Protein AF-A0A8S9WC33-F1 (afdb_monomer_lite)

pLDDT: mean 81.64, std 16.55, range [39.28, 96.31]

Structure (mmCIF, N/CA/C/O backbone):
data_AF-A0A8S9WC33-F1
#
_entry.id   AF-A0A8S9WC33-F1
#
loop_
_atom_site.group_PDB
_atom_site.id
_atom_site.type_symbol
_atom_site.label_atom_id
_atom_site.label_alt_id
_atom_site.label_comp_id
_atom_site.label_asym_id
_atom_site.label_entity_id
_atom_site.label_seq_id
_atom_site.pdbx_PDB_ins_code
_atom_site.Cartn_x
_atom_site.Cartn_y
_atom_site.Cartn_z
_atom_site.occupancy
_atom_site.B_iso_or_equiv
_atom_site.auth_seq_id
_atom_site.auth_comp_id
_atom_site.auth_asym_id
_atom_site.auth_atom_id
_atom_site.pdbx_PDB_model_num
ATOM 1 N N . MET A 1 1 ? 12.383 10.537 34.149 1.00 40.59 1 MET A N 1
ATOM 2 C CA . MET A 1 1 ? 11.267 9.849 33.475 1.00 40.59 1 MET A CA 1
ATOM 3 C C . MET A 1 1 ? 11.900 9.038 32.363 1.00 40.59 1 MET A C 1
ATOM 5 O O . MET A 1 1 ? 12.344 9.621 31.386 1.00 40.59 1 MET A O 1
ATOM 9 N N . PHE A 1 2 ? 12.121 7.749 32.607 1.00 42.97 2 PHE A N 1
ATOM 10 C CA . PHE A 1 2 ? 12.673 6.844 31.604 1.00 42.97 2 PHE A CA 1
ATOM 11 C C . PHE A 1 2 ? 11.485 6.364 30.776 1.00 42.97 2 PHE A C 1
ATOM 13 O O . PHE A 1 2 ? 10.530 5.850 31.351 1.00 42.97 2 PHE A O 1
ATOM 20 N N . VAL A 1 3 ? 11.497 6.638 29.474 1.00 45.78 3 VAL A N 1
ATOM 21 C CA . VAL A 1 3 ? 10.493 6.089 28.556 1.00 45.78 3 VAL A CA 1
ATOM 22 C C . VAL A 1 3 ? 10.750 4.586 28.491 1.00 45.78 3 VAL A C 1
ATOM 24 O O . VAL A 1 3 ? 11.900 4.177 28.325 1.00 45.78 3 VAL A O 1
ATOM 27 N N . ASN A 1 4 ? 9.717 3.781 28.725 1.00 39.28 4 ASN A N 1
ATOM 28 C CA . ASN A 1 4 ? 9.832 2.330 28.720 1.00 39.28 4 ASN A CA 1
ATOM 29 C C . ASN A 1 4 ? 9.874 1.867 27.257 1.00 39.28 4 ASN A C 1
ATOM 31 O O . ASN A 1 4 ? 9.099 2.358 26.442 1.00 39.28 4 ASN A O 1
ATOM 35 N N . GLU A 1 5 ? 10.752 0.932 26.895 1.00 47.53 5 GLU A N 1
ATOM 36 C CA . GLU A 1 5 ? 10.760 0.360 25.536 1.00 47.53 5 GLU A CA 1
ATOM 37 C C . GLU A 1 5 ? 9.432 -0.347 25.204 1.00 47.53 5 GLU A C 1
ATOM 39 O O . GLU A 1 5 ? 9.113 -0.516 24.032 1.00 47.53 5 GLU A O 1
ATOM 44 N N . SER A 1 6 ? 8.606 -0.671 26.210 1.00 50.19 6 SER A N 1
ATOM 45 C CA . SER A 1 6 ? 7.223 -1.129 26.025 1.00 50.19 6 SER A CA 1
ATOM 46 C C . SER A 1 6 ? 6.247 -0.052 25.529 1.00 50.19 6 SER A C 1
ATOM 48 O O . SER A 1 6 ? 5.133 -0.395 25.161 1.00 50.19 6 SER A O 1
ATOM 50 N N . ASP A 1 7 ? 6.631 1.230 25.524 1.00 45.94 7 ASP A N 1
ATOM 51 C CA . ASP A 1 7 ? 5.849 2.316 24.906 1.00 45.94 7 ASP A CA 1
ATOM 52 C C . ASP A 1 7 ? 6.087 2.391 23.382 1.00 45.94 7 ASP A C 1
ATOM 54 O O . ASP A 1 7 ? 5.440 3.165 22.672 1.00 45.94 7 ASP A O 1
ATOM 58 N N . LEU A 1 8 ? 7.003 1.570 22.851 1.00 47.69 8 LEU A N 1
ATOM 59 C CA . LEU A 1 8 ? 7.154 1.317 21.420 1.00 47.69 8 LEU A CA 1
ATOM 60 C C . LEU A 1 8 ? 6.173 0.219 20.992 1.00 47.69 8 LEU A C 1
ATOM 62 O O . LEU A 1 8 ? 6.577 -0.830 20.489 1.00 47.69 8 LEU A O 1
ATOM 66 N N . ASP A 1 9 ? 4.875 0.474 21.169 1.00 55.78 9 ASP A N 1
ATOM 67 C CA . ASP A 1 9 ? 3.813 -0.292 20.513 1.00 55.78 9 ASP A CA 1
ATOM 68 C C . ASP A 1 9 ? 3.947 -0.054 19.004 1.00 55.78 9 ASP A C 1
ATOM 70 O O . ASP A 1 9 ? 3.370 0.874 18.418 1.00 55.78 9 ASP A O 1
ATOM 74 N N . THR A 1 10 ? 4.822 -0.841 18.377 1.00 55.22 10 THR A N 1
ATOM 75 C CA . THR A 1 10 ? 5.007 -0.836 16.934 1.00 55.22 10 THR A CA 1
ATOM 76 C C . THR A 1 10 ? 3.673 -1.269 16.336 1.00 55.22 10 THR A C 1
ATOM 78 O O . THR A 1 10 ? 3.203 -2.366 16.629 1.00 55.22 10 THR A O 1
ATOM 81 N N . PRO A 1 11 ? 3.016 -0.403 15.551 1.00 56.09 11 PRO A N 1
ATOM 82 C CA . PRO A 1 11 ? 1.724 -0.726 14.979 1.00 56.09 11 PRO A CA 1
ATOM 83 C C . PRO A 1 11 ? 1.834 -2.020 14.185 1.00 56.09 11 PRO A C 1
ATOM 85 O O . PRO A 1 11 ? 2.727 -2.151 13.341 1.00 56.09 11 PRO A O 1
ATOM 88 N N . ASN A 1 12 ? 0.937 -2.963 14.457 1.00 64.25 12 ASN A N 1
ATOM 89 C CA . ASN A 1 12 ? 0.915 -4.209 13.723 1.00 64.25 12 ASN A CA 1
ATOM 90 C C . ASN A 1 12 ? 0.575 -3.908 12.259 1.00 64.25 12 ASN A C 1
ATOM 92 O O . ASN A 1 12 ? -0.512 -3.428 11.944 1.00 64.25 12 ASN A O 1
ATOM 96 N N . LEU A 1 13 ? 1.513 -4.182 11.351 1.00 66.38 13 LEU A N 1
ATOM 97 C CA . LEU A 1 13 ? 1.302 -3.984 9.917 1.00 66.38 13 LEU A CA 1
ATOM 98 C C . LEU A 1 13 ? 0.149 -4.855 9.380 1.00 66.38 13 LEU A C 1
ATOM 100 O O . LEU A 1 13 ? -0.420 -4.532 8.336 1.00 66.38 13 LEU A O 1
ATOM 104 N N . ASN A 1 14 ? -0.211 -5.919 10.111 1.00 68.44 14 ASN A N 1
ATOM 105 C CA . ASN A 1 14 ? -1.344 -6.788 9.800 1.00 68.44 14 ASN A CA 1
ATOM 106 C C . ASN A 1 14 ? -2.689 -6.045 9.834 1.00 68.44 14 ASN A C 1
ATOM 108 O O . ASN A 1 14 ? -3.636 -6.506 9.208 1.00 68.44 14 ASN A O 1
ATOM 112 N N . ASP A 1 15 ? -2.772 -4.887 10.497 1.00 76.88 15 ASP A N 1
ATOM 113 C CA . ASP A 1 15 ? -3.970 -4.037 10.482 1.00 76.88 15 ASP A CA 1
ATOM 114 C C . ASP A 1 15 ? -4.132 -3.272 9.161 1.00 76.88 15 ASP A C 1
ATOM 116 O O . ASP A 1 15 ? -5.093 -2.525 8.994 1.00 76.88 15 ASP A O 1
ATOM 120 N N . LEU A 1 16 ? -3.158 -3.370 8.250 1.00 86.31 16 LEU A N 1
ATOM 121 C CA . LEU A 1 16 ? -3.182 -2.674 6.969 1.00 86.31 16 LEU A CA 1
ATOM 122 C C . LEU A 1 16 ? -3.310 -3.633 5.797 1.00 86.31 16 LEU A C 1
ATOM 124 O O . LEU A 1 16 ? -4.110 -3.380 4.900 1.00 86.31 16 LEU A O 1
ATOM 128 N N . MET A 1 17 ? -2.519 -4.703 5.782 1.00 89.56 17 MET A N 1
ATOM 129 C CA . MET A 1 17 ? -2.350 -5.565 4.613 1.00 89.56 17 MET A CA 1
ATOM 130 C C . MET A 1 17 ? -2.245 -7.032 5.038 1.00 89.56 17 MET A C 1
ATOM 132 O O . MET A 1 17 ? -1.613 -7.343 6.047 1.00 89.56 17 MET A O 1
ATOM 136 N N . MET A 1 18 ? -2.806 -7.937 4.237 1.00 90.06 18 MET A N 1
ATOM 137 C CA . MET A 1 18 ? -2.760 -9.383 4.459 1.00 90.06 18 MET A CA 1
ATOM 138 C C . MET A 1 18 ? -2.184 -10.098 3.235 1.00 90.06 18 MET A C 1
ATOM 140 O O . MET A 1 18 ? -2.449 -9.720 2.098 1.00 90.06 18 MET A O 1
ATOM 144 N N . PHE A 1 19 ? -1.391 -11.144 3.464 1.00 89.44 19 PHE A N 1
ATOM 145 C CA . PHE A 1 19 ? -0.886 -11.990 2.386 1.00 89.44 19 PHE A CA 1
ATOM 146 C C . PHE A 1 19 ? -1.906 -13.079 2.024 1.00 89.44 19 PHE A C 1
ATOM 148 O O . PHE A 1 19 ? -2.264 -13.898 2.871 1.00 89.44 19 PHE A O 1
ATOM 155 N N . ASP A 1 20 ? -2.338 -13.109 0.765 1.00 91.31 20 ASP A N 1
ATOM 156 C CA . ASP A 1 20 ? -3.104 -14.200 0.168 1.00 91.31 20 ASP A CA 1
ATOM 157 C C . ASP A 1 20 ? -2.159 -15.164 -0.562 1.00 91.31 20 ASP A C 1
ATOM 159 O O . ASP A 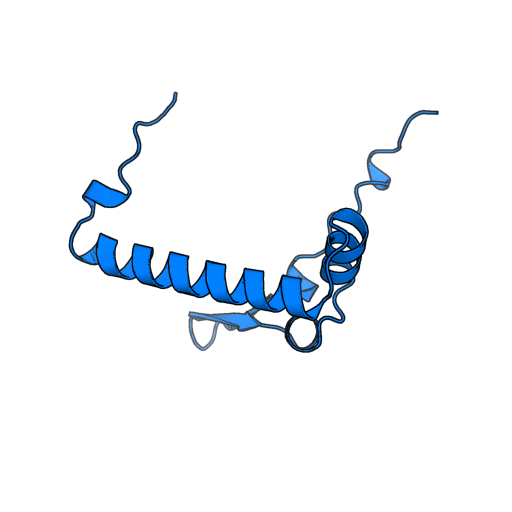1 20 ? -1.732 -14.935 -1.698 1.00 91.31 20 ASP A O 1
ATOM 163 N N . ALA A 1 21 ? -1.869 -16.286 0.098 1.00 93.12 21 ALA A N 1
ATOM 164 C CA . ALA A 1 21 ? -1.014 -17.341 -0.435 1.00 93.12 21 ALA A CA 1
ATOM 165 C C . ALA A 1 21 ? -1.617 -18.066 -1.650 1.00 93.12 21 ALA A C 1
ATOM 167 O O . ALA A 1 21 ? -0.877 -18.674 -2.420 1.00 93.12 21 ALA A O 1
ATOM 168 N N . SER A 1 22 ? -2.939 -18.016 -1.839 1.00 94.81 22 SER A N 1
ATOM 169 C CA . SER A 1 22 ? -3.606 -18.688 -2.963 1.00 94.81 22 SER A CA 1
ATOM 170 C C . SER A 1 22 ? -3.301 -17.999 -4.290 1.00 94.81 22 SER A C 1
ATOM 172 O O . SER A 1 22 ? -3.262 -18.654 -5.330 1.00 94.81 22 SER A O 1
ATOM 174 N N . ASN A 1 23 ? -3.082 -16.682 -4.245 1.00 93.00 23 ASN A N 1
ATOM 175 C CA . ASN A 1 23 ? -2.833 -15.841 -5.412 1.00 93.00 23 ASN A CA 1
ATOM 176 C C . ASN A 1 23 ? -1.430 -15.214 -5.428 1.00 93.00 23 ASN A C 1
ATOM 178 O O . ASN A 1 23 ? -1.125 -14.484 -6.372 1.00 93.00 23 ASN A O 1
ATOM 182 N N . ASP A 1 24 ? -0.599 -15.502 -4.419 1.00 93.06 24 ASP A N 1
ATOM 183 C CA . ASP A 1 24 ? 0.728 -14.909 -4.199 1.00 93.06 24 ASP A CA 1
ATOM 184 C C . ASP A 1 24 ? 0.686 -13.372 -4.227 1.00 93.06 24 ASP A C 1
ATOM 186 O O . ASP A 1 24 ? 1.375 -12.699 -5.000 1.00 93.06 24 ASP A O 1
ATOM 190 N N . ARG A 1 25 ? -0.224 -12.799 -3.427 1.00 91.31 25 ARG A N 1
ATOM 191 C CA . ARG A 1 25 ? -0.512 -11.357 -3.413 1.00 91.31 25 ARG A CA 1
ATOM 192 C C . ARG A 1 25 ? -0.627 -10.807 -2.007 1.00 91.31 25 ARG A C 1
ATOM 194 O O . ARG A 1 25 ? -0.981 -11.510 -1.069 1.00 91.31 25 ARG A O 1
ATOM 201 N N . ILE A 1 26 ? -0.348 -9.514 -1.883 1.00 89.88 26 ILE A N 1
ATOM 202 C CA . ILE A 1 26 ? -0.662 -8.743 -0.684 1.00 89.88 26 ILE A CA 1
ATOM 203 C C . ILE A 1 26 ? -1.912 -7.917 -0.984 1.00 89.88 26 ILE A C 1
ATOM 205 O O . ILE A 1 26 ? -1.912 -7.122 -1.924 1.00 89.88 26 ILE A O 1
ATOM 209 N N . GLU A 1 27 ? -2.953 -8.118 -0.186 1.00 90.19 27 GLU 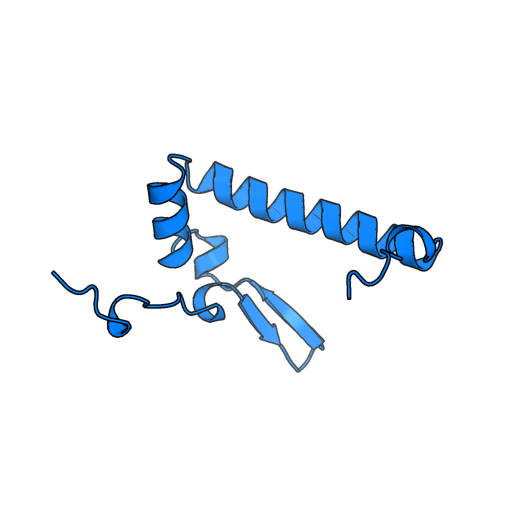A N 1
ATOM 210 C CA . GLU A 1 27 ? -4.263 -7.478 -0.302 1.00 90.19 27 GLU A CA 1
ATOM 211 C C . GLU A 1 27 ? -4.430 -6.444 0.827 1.00 90.19 27 GLU A C 1
ATOM 213 O O . GLU A 1 27 ? -3.991 -6.697 1.959 1.00 90.19 27 GLU A O 1
ATOM 218 N N . PRO A 1 28 ? -5.043 -5.278 0.561 1.00 89.69 28 PRO A N 1
ATOM 219 C CA . PRO A 1 28 ? -5.411 -4.349 1.619 1.00 89.69 28 PRO A CA 1
ATOM 220 C C . PRO A 1 28 ? -6.478 -4.977 2.523 1.00 89.69 28 PRO A C 1
ATOM 222 O O . PRO A 1 28 ? -7.325 -5.751 2.084 1.00 89.69 28 PRO A O 1
ATOM 225 N N . THR A 1 29 ? -6.430 -4.643 3.806 1.00 90.06 29 THR A N 1
ATOM 226 C CA . THR A 1 29 ? -7.508 -4.968 4.749 1.00 90.06 29 THR A CA 1
ATOM 227 C C . THR A 1 29 ? -8.582 -3.883 4.726 1.00 90.06 29 THR A C 1
ATOM 229 O O . THR A 1 29 ? -8.295 -2.723 4.417 1.00 90.06 29 THR A O 1
ATOM 232 N N . ASP A 1 30 ? -9.791 -4.221 5.178 1.00 86.69 30 ASP A N 1
ATOM 233 C CA . ASP A 1 30 ? -10.892 -3.259 5.328 1.00 86.69 30 ASP A CA 1
ATOM 234 C C . ASP A 1 30 ? -10.504 -2.052 6.205 1.00 86.69 30 ASP A C 1
ATOM 236 O O . ASP A 1 30 ? -10.946 -0.928 5.973 1.00 86.69 30 ASP A O 1
ATOM 240 N N . LEU A 1 31 ? -9.633 -2.253 7.202 1.00 87.19 31 LEU A N 1
ATOM 241 C CA . LEU A 1 31 ? -9.159 -1.183 8.085 1.00 87.19 31 LEU A CA 1
ATOM 242 C C . LEU A 1 31 ? -8.305 -0.143 7.351 1.00 87.19 31 LEU A C 1
ATOM 244 O O . LEU A 1 31 ? -8.366 1.042 7.692 1.00 87.19 31 LEU A O 1
ATOM 248 N N . LEU A 1 32 ? -7.517 -0.561 6.357 1.00 86.88 32 LEU A N 1
ATOM 249 C CA . LEU A 1 32 ? -6.793 0.361 5.485 1.00 86.88 32 LEU A CA 1
ATOM 250 C C . LEU A 1 32 ? -7.762 1.069 4.535 1.00 86.88 32 LEU A C 1
ATOM 252 O O . LEU A 1 32 ? -7.712 2.295 4.438 1.00 86.88 32 LEU A O 1
ATOM 256 N N . ASP A 1 33 ? -8.661 0.324 3.893 1.00 84.19 33 ASP A N 1
ATOM 257 C CA . ASP A 1 33 ? -9.595 0.873 2.903 1.00 84.19 33 ASP A CA 1
ATOM 258 C C . ASP A 1 33 ? -10.565 1.896 3.509 1.00 84.19 33 ASP A C 1
ATOM 260 O O . A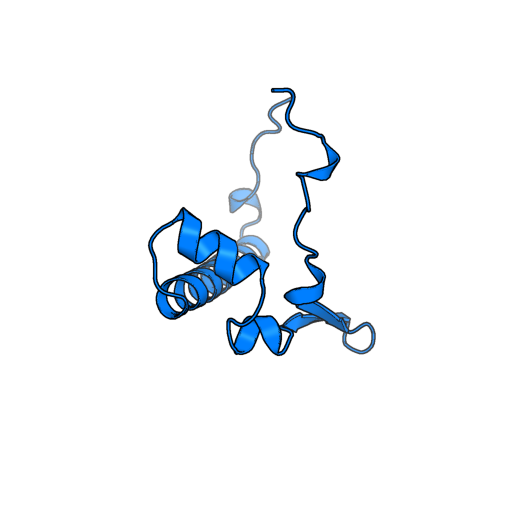SP A 1 33 ? -10.887 2.908 2.885 1.00 84.19 33 ASP A O 1
ATOM 264 N N . MET A 1 34 ? -10.989 1.674 4.753 1.00 85.25 34 MET A N 1
ATOM 265 C CA . MET A 1 34 ? -11.865 2.584 5.494 1.00 85.25 34 MET A CA 1
ATOM 266 C C . MET A 1 34 ? -11.098 3.651 6.292 1.00 85.25 34 MET A C 1
ATOM 268 O O . MET A 1 34 ? -11.723 4.490 6.942 1.00 85.25 34 MET A O 1
ATOM 272 N N . GLY A 1 35 ? -9.759 3.615 6.299 1.00 80.44 35 GLY A N 1
ATOM 273 C CA . GLY A 1 35 ? -8.920 4.527 7.085 1.00 80.44 35 GLY A CA 1
ATOM 274 C C . GLY A 1 35 ? -9.069 4.377 8.607 1.00 80.44 35 GLY A C 1
ATOM 275 O O . GLY A 1 35 ? -8.767 5.309 9.349 1.00 80.44 35 GLY A O 1
ATOM 276 N N . GLN A 1 36 ? -9.544 3.222 9.078 1.00 85.62 36 GLN A N 1
ATOM 277 C CA . GLN A 1 36 ? -9.843 2.935 10.488 1.00 85.62 36 GLN A CA 1
ATOM 278 C C . GLN A 1 36 ? -8.680 2.296 11.254 1.00 85.62 36 GLN A C 1
ATOM 280 O O . GLN A 1 36 ? -8.791 2.054 12.454 1.00 85.62 36 GLN A O 1
ATOM 285 N N . SER A 1 37 ? -7.559 2.026 10.587 1.00 86.81 37 SER A N 1
ATOM 286 C CA . SER A 1 37 ? -6.358 1.531 11.255 1.00 86.81 37 SER A CA 1
ATOM 287 C C . SER A 1 37 ? -5.845 2.519 12.315 1.00 86.81 37 SER A C 1
ATOM 289 O O . SER A 1 37 ? -5.694 3.718 12.066 1.00 86.81 37 SER A O 1
ATOM 291 N N . GLU A 1 38 ? -5.487 2.005 13.492 1.00 86.62 38 GLU A N 1
ATOM 292 C CA . GLU A 1 38 ? -4.884 2.800 14.567 1.00 86.62 38 GLU A CA 1
ATOM 293 C C . GLU A 1 38 ? -3.559 3.448 14.122 1.00 86.62 38 GLU A C 1
ATOM 295 O O . GLU A 1 38 ? -3.231 4.578 14.498 1.00 86.62 38 GLU A O 1
ATOM 300 N N . LEU A 1 39 ? -2.800 2.756 13.264 1.00 87.75 39 LEU A N 1
ATOM 301 C CA . LEU A 1 39 ? -1.589 3.294 12.651 1.00 87.75 39 LEU A CA 1
ATOM 302 C C . LEU A 1 39 ? -1.896 4.521 11.783 1.00 87.75 39 LEU A C 1
ATOM 304 O O . LEU A 1 39 ? -1.220 5.544 11.899 1.00 87.75 39 LEU A O 1
ATOM 308 N N . ILE A 1 40 ? -2.933 4.437 10.947 1.00 89.69 40 ILE A N 1
ATOM 309 C CA . ILE A 1 40 ? -3.391 5.553 10.109 1.00 89.69 40 ILE A CA 1
ATOM 310 C C . ILE A 1 40 ? -3.764 6.753 10.986 1.00 89.69 40 ILE A C 1
ATOM 312 O O . ILE A 1 40 ? -3.282 7.861 10.737 1.00 89.69 40 ILE A O 1
ATOM 316 N N . GLY A 1 41 ? -4.511 6.523 12.072 1.00 89.50 41 GLY A N 1
ATOM 317 C CA . GLY A 1 41 ? -4.854 7.563 13.045 1.00 89.50 41 GLY A CA 1
ATOM 318 C C . GLY A 1 41 ? -3.625 8.234 13.675 1.00 89.50 41 GLY A C 1
ATOM 319 O O . GLY A 1 41 ? -3.555 9.463 13.757 1.00 89.50 41 GLY A O 1
ATOM 320 N N . ARG A 1 42 ? -2.607 7.454 14.062 1.00 89.25 42 ARG A N 1
ATOM 321 C CA . ARG A 1 42 ? -1.344 7.986 14.608 1.00 89.25 42 ARG A CA 1
ATOM 322 C C . ARG A 1 42 ? -0.582 8.849 13.600 1.00 89.25 42 ARG A C 1
ATOM 324 O O . ARG A 1 42 ? -0.051 9.893 13.981 1.00 89.25 42 ARG A O 1
ATOM 331 N N . ILE A 1 43 ? -0.532 8.446 12.330 1.00 89.88 43 ILE A N 1
ATOM 332 C CA . ILE A 1 43 ? 0.152 9.210 11.272 1.00 89.88 43 ILE A CA 1
ATOM 333 C C . ILE A 1 43 ? -0.572 10.529 11.003 1.00 89.88 43 ILE A C 1
ATOM 335 O O . ILE A 1 43 ? 0.074 11.575 10.976 1.00 89.88 43 ILE A O 1
ATOM 339 N N . VAL A 1 44 ? -1.899 10.489 10.862 1.00 92.88 44 VAL A N 1
ATOM 340 C CA . VAL A 1 44 ? -2.748 11.677 10.685 1.00 92.88 44 VAL A CA 1
ATOM 341 C C . VAL A 1 44 ? -2.511 12.687 11.804 1.00 92.88 44 VAL A C 1
ATOM 343 O O . VAL A 1 44 ? -2.172 13.838 11.530 1.00 92.88 44 VAL A O 1
ATOM 346 N N . ASN A 1 45 ? -2.575 12.239 13.060 1.00 92.62 45 ASN A N 1
ATOM 347 C CA . ASN A 1 45 ? -2.346 13.098 14.222 1.00 92.62 45 ASN A CA 1
ATOM 348 C C . ASN A 1 45 ? -0.930 13.685 14.244 1.00 92.62 45 ASN A C 1
ATOM 350 O O . ASN A 1 45 ? -0.741 14.849 14.592 1.00 92.62 45 ASN A O 1
ATOM 354 N N . ARG A 1 46 ? 0.075 12.891 13.863 1.00 93.81 46 ARG A N 1
ATOM 355 C CA . ARG A 1 46 ? 1.473 13.330 13.851 1.00 93.81 46 ARG A CA 1
ATOM 356 C C . ARG A 1 46 ? 1.770 14.337 12.741 1.00 93.81 46 ARG A C 1
ATOM 358 O O . ARG A 1 46 ? 2.622 15.200 12.933 1.00 93.81 46 ARG A O 1
ATOM 365 N N . TRP A 1 47 ? 1.154 14.187 11.572 1.00 93.69 47 TRP A N 1
ATOM 366 C CA . TRP A 1 47 ? 1.454 15.001 10.388 1.00 93.69 47 TRP A CA 1
ATOM 367 C C . TRP A 1 47 ? 0.468 16.149 10.169 1.00 93.69 47 TRP A C 1
ATOM 369 O O . TRP A 1 47 ? 0.756 17.027 9.361 1.00 93.69 47 TRP A O 1
ATOM 379 N N . GLY A 1 48 ? -0.653 16.176 10.894 1.00 95.44 48 GLY A N 1
ATOM 380 C CA . GLY A 1 48 ? -1.659 17.232 10.775 1.00 95.44 48 GLY A CA 1
ATOM 381 C C . GLY A 1 48 ? -2.372 17.233 9.421 1.00 95.44 48 GLY A C 1
ATOM 382 O O . GLY A 1 48 ? -2.703 18.299 8.912 1.00 95.44 48 GLY A O 1
ATOM 383 N N . VAL A 1 49 ? -2.571 16.051 8.831 1.00 94.94 49 VAL A N 1
ATOM 384 C CA . VAL A 1 49 ? -3.248 15.847 7.537 1.00 94.94 49 VAL A CA 1
ATOM 385 C C . VAL A 1 49 ? -4.557 15.096 7.742 1.00 94.94 49 VAL A C 1
ATOM 387 O O . VAL A 1 49 ? -4.706 14.380 8.726 1.00 94.94 49 VAL A O 1
ATOM 390 N N . SER A 1 50 ? -5.505 15.212 6.820 1.00 95.75 50 SER A N 1
ATOM 391 C CA . SER A 1 50 ? -6.711 14.379 6.838 1.00 95.75 50 SER A CA 1
ATOM 392 C C . SER A 1 50 ? -6.409 12.913 6.489 1.00 95.75 50 SER A C 1
ATOM 394 O O . SER A 1 50 ? -5.404 12.597 5.845 1.00 95.75 50 SER A O 1
ATOM 396 N N . ILE A 1 51 ? -7.306 12.004 6.891 1.00 92.69 51 ILE A N 1
ATOM 397 C CA . ILE A 1 51 ? -7.239 10.586 6.496 1.00 92.69 51 ILE A CA 1
ATOM 398 C C . ILE A 1 51 ? -7.249 10.466 4.965 1.00 92.69 51 ILE A C 1
ATOM 400 O O . ILE A 1 51 ? -6.417 9.753 4.410 1.00 92.69 51 ILE A O 1
ATOM 404 N N . ASP A 1 52 ? -8.114 11.219 4.283 1.00 93.62 52 ASP A N 1
ATOM 405 C CA . ASP A 1 52 ? -8.219 11.204 2.820 1.00 93.62 52 ASP A CA 1
ATOM 406 C C . ASP A 1 52 ? -6.905 11.616 2.139 1.00 93.62 52 ASP A C 1
ATOM 408 O O . ASP A 1 52 ? -6.452 10.956 1.201 1.00 93.62 52 ASP A O 1
ATOM 412 N N . GLU A 1 53 ? -6.240 12.667 2.630 1.00 95.69 53 GLU A N 1
ATOM 413 C CA . GLU A 1 53 ? -4.932 13.096 2.115 1.00 95.69 53 GLU A CA 1
ATOM 414 C C . GLU A 1 53 ? -3.844 12.039 2.329 1.00 95.69 53 GLU A C 1
ATOM 416 O O . GLU A 1 53 ? -2.978 11.848 1.463 1.00 95.69 53 GLU A O 1
ATOM 421 N N . LEU A 1 54 ? -3.878 11.340 3.468 1.00 94.12 54 LEU A N 1
ATOM 422 C CA . LEU A 1 54 ? -2.947 10.257 3.761 1.00 94.12 54 LEU A CA 1
ATOM 423 C C . LEU A 1 54 ? -3.186 9.049 2.843 1.00 94.12 54 LEU A C 1
ATOM 425 O O . LEU A 1 54 ? -2.231 8.552 2.240 1.00 94.12 54 LEU A O 1
ATOM 429 N N . LEU A 1 55 ? -4.436 8.605 2.692 1.00 91.81 55 LEU A N 1
ATOM 430 C CA . LEU A 1 55 ? -4.804 7.489 1.814 1.00 91.81 55 LEU A CA 1
ATOM 431 C C . LEU A 1 55 ? -4.464 7.797 0.352 1.00 91.81 55 LEU A C 1
ATOM 433 O O . LEU A 1 55 ? -3.878 6.961 -0.345 1.00 91.81 55 LEU A O 1
ATOM 437 N N . LEU A 1 56 ? -4.731 9.026 -0.100 1.00 94.25 56 LEU A N 1
ATOM 438 C CA . LEU A 1 56 ? -4.324 9.487 -1.423 1.00 94.25 56 LEU A CA 1
ATOM 439 C C . LEU A 1 56 ? -2.799 9.425 -1.591 1.00 94.25 56 LEU A C 1
ATOM 441 O O . LEU A 1 56 ? -2.314 8.925 -2.606 1.00 94.25 56 LEU A O 1
ATOM 445 N N . ASN A 1 57 ? -2.028 9.870 -0.595 1.00 94.25 57 ASN A N 1
ATOM 446 C CA . ASN A 1 57 ? -0.566 9.784 -0.623 1.00 94.25 57 ASN A CA 1
ATOM 447 C C . ASN A 1 57 ? -0.059 8.342 -0.714 1.00 94.25 57 ASN A C 1
ATOM 449 O O . ASN A 1 57 ? 0.854 8.063 -1.496 1.00 94.25 57 ASN A O 1
ATOM 453 N N . ILE A 1 58 ? -0.638 7.428 0.067 1.00 91.12 58 ILE A N 1
ATOM 454 C CA . ILE A 1 58 ? -0.296 6.001 0.027 1.00 91.12 58 ILE A CA 1
ATOM 455 C C . ILE A 1 58 ? -0.537 5.454 -1.383 1.00 91.12 58 ILE A C 1
ATOM 457 O O . ILE A 1 58 ? 0.372 4.869 -1.978 1.00 91.12 58 ILE A O 1
ATOM 461 N N . LYS A 1 59 ? -1.713 5.727 -1.959 1.00 92.25 59 LYS A N 1
ATOM 462 C CA . LYS A 1 59 ? -2.078 5.288 -3.310 1.00 92.25 59 LYS A CA 1
ATOM 463 C C . LYS A 1 59 ? -1.142 5.851 -4.379 1.00 92.25 59 LYS A C 1
ATOM 465 O O . LYS A 1 59 ? -0.639 5.095 -5.209 1.00 92.25 59 LYS A O 1
ATOM 470 N N . MET A 1 60 ? -0.847 7.150 -4.334 1.00 96.31 60 MET A N 1
ATOM 471 C CA . MET A 1 60 ? 0.083 7.783 -5.275 1.00 96.31 60 MET A CA 1
ATOM 472 C C . MET A 1 60 ? 1.480 7.162 -5.188 1.00 96.31 60 MET A C 1
ATOM 474 O O . MET A 1 60 ? 2.091 6.857 -6.210 1.00 96.31 60 MET A O 1
ATOM 478 N N . ARG A 1 61 ? 1.988 6.913 -3.975 1.00 95.50 61 ARG A N 1
ATOM 479 C CA . ARG A 1 61 ? 3.302 6.278 -3.785 1.00 95.50 61 ARG A CA 1
ATOM 480 C C . ARG A 1 61 ? 3.322 4.837 -4.283 1.00 95.50 61 ARG A C 1
ATOM 482 O O . ARG A 1 61 ? 4.332 4.426 -4.850 1.00 95.50 61 ARG A O 1
ATOM 489 N N . ALA A 1 62 ? 2.235 4.085 -4.112 1.00 92.62 62 ALA A N 1
ATOM 490 C CA . ALA A 1 62 ? 2.108 2.746 -4.680 1.00 92.62 62 ALA A CA 1
ATOM 491 C C . ALA A 1 62 ? 2.166 2.783 -6.217 1.00 92.62 62 ALA A C 1
ATOM 493 O O . ALA A 1 62 ? 2.923 2.026 -6.819 1.00 92.62 62 ALA A O 1
ATOM 494 N N . GLN A 1 63 ? 1.453 3.722 -6.848 1.00 95.44 63 GLN A N 1
ATOM 495 C CA . GLN A 1 63 ? 1.482 3.906 -8.303 1.00 95.44 63 GLN A CA 1
ATOM 496 C C . GLN A 1 63 ? 2.873 4.292 -8.816 1.00 95.44 63 GLN A C 1
ATOM 498 O O . GLN A 1 63 ? 3.366 3.676 -9.757 1.00 95.44 63 GLN A O 1
ATOM 503 N N . ILE A 1 64 ? 3.531 5.265 -8.177 1.00 94.69 64 ILE A N 1
ATOM 504 C CA . ILE A 1 64 ? 4.893 5.687 -8.539 1.00 94.69 64 ILE A CA 1
ATOM 505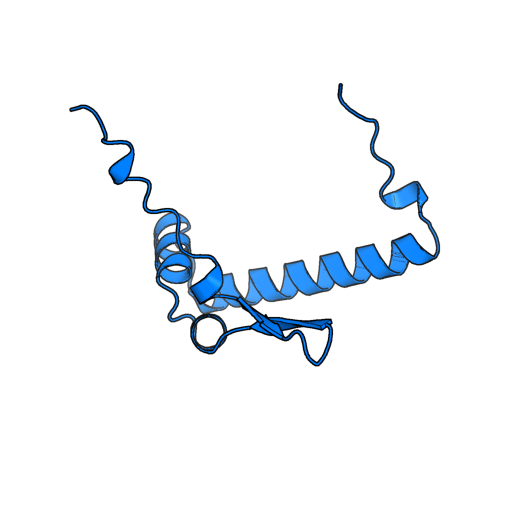 C C . ILE A 1 64 ? 5.858 4.502 -8.453 1.00 94.69 64 ILE A C 1
ATOM 507 O O . ILE A 1 64 ? 6.606 4.249 -9.394 1.00 94.69 64 ILE A O 1
ATOM 511 N N . LYS A 1 65 ? 5.817 3.738 -7.355 1.00 92.56 65 LYS A N 1
ATOM 512 C CA . LYS A 1 65 ? 6.651 2.538 -7.195 1.00 92.56 65 LYS A CA 1
ATOM 513 C C . LYS A 1 65 ? 6.345 1.479 -8.253 1.00 92.56 65 LYS A C 1
ATOM 515 O O . LYS A 1 65 ? 7.278 0.862 -8.751 1.00 92.56 65 LYS A O 1
ATOM 520 N N . GLY A 1 66 ? 5.078 1.302 -8.628 1.00 92.62 66 GLY A N 1
ATOM 521 C CA . GLY A 1 66 ? 4.683 0.410 -9.720 1.00 92.62 66 GLY A CA 1
ATOM 522 C C . GLY A 1 66 ? 5.267 0.833 -11.070 1.00 92.62 66 GLY A C 1
ATOM 523 O O . GLY A 1 66 ? 5.807 -0.001 -11.790 1.00 92.62 66 GLY A O 1
ATOM 524 N N . ILE A 1 67 ? 5.236 2.132 -11.382 1.00 93.81 67 ILE A N 1
ATOM 525 C CA . ILE A 1 67 ? 5.850 2.686 -12.600 1.00 93.81 67 ILE A CA 1
ATOM 526 C C . ILE A 1 67 ? 7.367 2.464 -12.594 1.00 93.81 67 ILE A C 1
ATOM 528 O O . ILE A 1 67 ? 7.928 2.057 -13.608 1.00 93.81 67 ILE A O 1
ATOM 532 N N . ILE A 1 68 ? 8.032 2.700 -11.459 1.00 91.44 68 ILE A N 1
ATOM 533 C CA . ILE A 1 68 ? 9.475 2.457 -11.318 1.00 91.44 68 ILE A CA 1
ATOM 534 C C . ILE A 1 68 ? 9.783 0.971 -11.527 1.00 91.44 68 ILE A C 1
ATOM 536 O O . ILE A 1 68 ? 10.658 0.644 -12.323 1.00 91.44 68 ILE A O 1
ATOM 540 N N . ALA A 1 69 ? 9.045 0.073 -10.869 1.00 89.94 69 ALA A N 1
ATOM 541 C CA . ALA A 1 69 ? 9.234 -1.368 -11.005 1.00 89.94 69 ALA A CA 1
ATOM 542 C C . ALA A 1 69 ? 9.062 -1.836 -12.458 1.00 89.94 69 ALA A C 1
ATOM 544 O O . ALA A 1 69 ? 9.849 -2.653 -12.927 1.00 89.94 69 ALA A O 1
ATOM 545 N N . GLU A 1 70 ? 8.084 -1.285 -13.185 1.00 92.44 70 GLU A N 1
ATOM 546 C CA . GLU A 1 70 ? 7.907 -1.550 -14.614 1.00 92.44 70 GLU A CA 1
ATOM 547 C C . GLU A 1 70 ? 9.102 -1.066 -15.436 1.00 92.44 70 GLU A C 1
ATOM 549 O O . GLU A 1 70 ? 9.672 -1.835 -16.207 1.00 92.44 70 GLU A O 1
ATOM 554 N N . ALA A 1 71 ? 9.510 0.191 -15.251 1.00 90.50 71 ALA A N 1
ATOM 555 C CA . ALA A 1 71 ? 10.610 0.783 -16.005 1.00 90.50 71 ALA A CA 1
ATOM 556 C C . ALA A 1 71 ? 11.906 -0.029 -15.842 1.00 90.50 71 ALA A C 1
ATOM 558 O O . ALA A 1 71 ? 12.581 -0.337 -16.828 1.00 90.50 71 ALA A O 1
ATOM 559 N N . VAL A 1 72 ? 12.202 -0.450 -14.610 1.00 90.19 72 VAL A N 1
ATOM 560 C CA . VAL A 1 72 ? 13.382 -1.249 -14.251 1.00 90.19 72 VAL A CA 1
ATOM 561 C C . VAL A 1 72 ? 13.432 -2.594 -14.966 1.00 90.19 72 VAL A C 1
ATOM 563 O O . VAL A 1 72 ? 14.524 -3.051 -15.291 1.00 90.19 72 VAL A O 1
ATOM 566 N N . ARG A 1 73 ? 12.288 -3.213 -15.298 1.00 88.50 73 ARG A N 1
ATOM 567 C CA . ARG A 1 73 ? 12.286 -4.469 -16.075 1.00 88.50 73 ARG A CA 1
ATOM 568 C C . ARG A 1 73 ? 13.011 -4.333 -17.412 1.00 88.50 73 ARG A C 1
ATOM 570 O O . ARG A 1 73 ? 13.573 -5.304 -17.905 1.00 88.50 73 ARG A O 1
ATOM 577 N N . THR A 1 74 ? 12.980 -3.136 -17.996 1.00 90.81 74 THR A N 1
ATOM 578 C CA . THR A 1 74 ? 13.638 -2.826 -19.275 1.00 90.81 74 THR A CA 1
ATOM 579 C C . THR A 1 74 ? 14.944 -2.060 -19.116 1.00 90.81 74 THR A C 1
ATOM 581 O O . THR A 1 74 ? 15.754 -2.045 -20.039 1.00 90.81 74 THR A O 1
ATOM 584 N N . ARG A 1 75 ? 15.137 -1.418 -17.960 1.00 88.88 75 ARG A N 1
ATOM 585 C CA . ARG A 1 75 ? 16.272 -0.549 -17.649 1.00 88.88 75 ARG A CA 1
ATOM 586 C C . ARG A 1 75 ? 16.763 -0.782 -16.213 1.00 88.88 75 ARG A C 1
ATOM 588 O O . ARG A 1 75 ? 16.505 0.057 -15.341 1.00 88.88 75 ARG A O 1
ATOM 595 N N . PRO A 1 76 ? 17.406 -1.933 -15.936 1.00 83.88 76 PRO A N 1
ATOM 596 C CA . PRO A 1 76 ? 17.833 -2.311 -14.588 1.00 83.88 76 PRO A CA 1
ATOM 597 C C . PRO A 1 76 ? 18.766 -1.284 -13.937 1.00 83.88 76 PRO A C 1
ATOM 599 O O . PRO A 1 76 ? 18.717 -1.084 -12.725 1.00 83.88 76 PRO A O 1
ATOM 602 N N . GLU A 1 77 ? 19.528 -0.552 -14.754 1.00 83.25 77 GLU A N 1
ATOM 603 C CA . GLU A 1 77 ? 20.481 0.470 -14.324 1.00 83.25 77 GLU A CA 1
ATOM 604 C C . GLU A 1 77 ? 19.832 1.648 -13.574 1.00 83.25 77 GLU A C 1
ATOM 606 O O . GLU A 1 77 ? 20.517 2.421 -12.914 1.00 83.25 77 GLU A O 1
ATOM 611 N N . LEU A 1 78 ? 18.505 1.808 -13.658 1.00 79.00 78 LEU A N 1
ATOM 612 C CA . LEU A 1 78 ? 17.776 2.896 -12.996 1.00 79.00 78 LEU A CA 1
ATOM 613 C C . LEU A 1 78 ? 17.599 2.703 -11.483 1.00 79.00 78 LEU A C 1
ATOM 615 O O . LEU A 1 78 ? 17.205 3.648 -10.798 1.00 79.00 78 LEU A O 1
ATOM 619 N N . VAL A 1 79 ? 17.847 1.499 -10.964 1.00 77.56 79 VAL A N 1
ATOM 620 C CA . VAL A 1 79 ? 17.766 1.178 -9.525 1.00 77.56 79 VAL A CA 1
ATOM 621 C C . VAL A 1 79 ? 19.055 0.592 -8.961 1.00 77.56 79 VAL A C 1
ATOM 623 O O . VAL A 1 79 ? 19.105 0.271 -7.774 1.00 77.56 79 VAL A O 1
ATOM 626 N N . GLU A 1 80 ? 20.106 0.485 -9.772 1.00 69.12 80 GLU A N 1
ATOM 627 C CA . GLU A 1 80 ? 21.447 0.174 -9.285 1.00 69.12 80 GLU A CA 1
ATOM 628 C C . GLU A 1 80 ? 21.990 1.399 -8.538 1.00 69.12 80 GLU A C 1
ATOM 630 O O . GLU A 1 80 ? 22.479 2.361 -9.126 1.00 69.12 80 GLU A O 1
ATOM 635 N N . GLY A 1 81 ? 21.827 1.399 -7.216 1.00 69.38 81 GLY A N 1
ATOM 636 C CA . GLY A 1 81 ? 22.543 2.308 -6.328 1.00 69.38 81 GLY A CA 1
ATOM 637 C C . GLY A 1 81 ? 23.882 1.699 -5.928 1.00 69.38 81 GLY A C 1
ATOM 638 O O . GLY A 1 81 ? 23.967 0.487 -5.717 1.00 69.38 81 GLY A O 1
ATOM 639 N N . ASP A 1 82 ? 24.911 2.532 -5.778 1.00 57.94 82 ASP A N 1
ATOM 640 C CA . ASP A 1 82 ? 26.163 2.103 -5.156 1.00 57.94 82 ASP A CA 1
ATOM 641 C C . ASP A 1 82 ? 25.863 1.503 -3.773 1.00 57.94 82 ASP A C 1
ATOM 643 O O . ASP A 1 82 ? 25.142 2.103 -2.968 1.00 57.94 82 ASP A O 1
ATOM 647 N N . MET A 1 83 ? 26.417 0.320 -3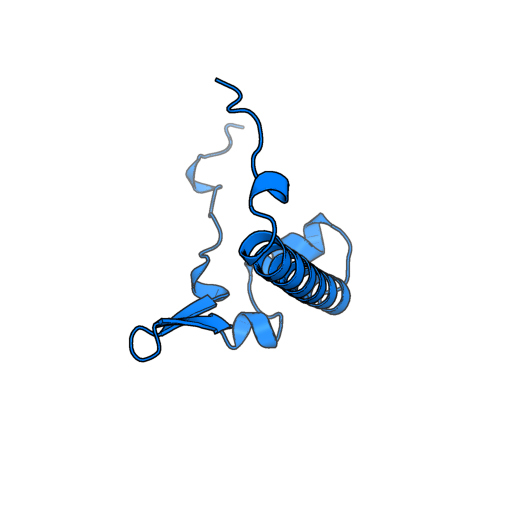.475 1.00 49.78 83 MET A N 1
ATOM 648 C CA . MET A 1 83 ? 26.464 -0.158 -2.093 1.00 49.78 83 MET A CA 1
ATOM 649 C C . MET A 1 83 ? 27.252 0.867 -1.276 1.00 49.78 83 MET A C 1
ATOM 651 O O . MET A 1 83 ? 28.478 0.927 -1.351 1.00 49.78 83 MET A O 1
ATOM 655 N N . VAL A 1 84 ? 26.5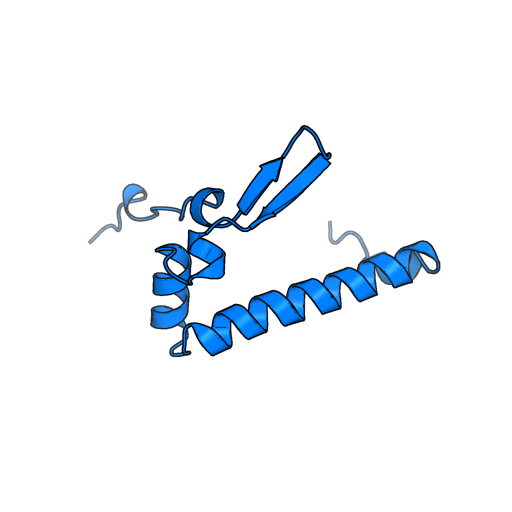50 1.661 -0.475 1.00 56.12 84 VAL A N 1
ATOM 656 C CA . VAL A 1 84 ? 27.158 2.354 0.659 1.00 56.12 84 VAL A CA 1
ATOM 657 C C . VAL A 1 84 ? 27.476 1.295 1.713 1.00 56.12 84 VAL A C 1
ATOM 659 O O . VAL A 1 84 ? 26.589 0.844 2.437 1.00 56.12 84 VAL A O 1
ATOM 662 N N . GLY A 1 85 ? 28.725 0.824 1.685 1.00 47.38 85 GLY A N 1
ATOM 663 C CA . GLY A 1 85 ? 29.317 -0.054 2.698 1.00 47.38 85 GLY A CA 1
ATOM 664 C C . GLY A 1 85 ? 29.687 0.672 3.983 1.00 47.38 85 GLY A C 1
ATOM 665 O O . GLY A 1 85 ? 29.741 1.923 3.977 1.00 47.38 85 GLY A O 1
#

Radius of gyration: 17.16 Å; chains: 1; bounding box: 41×36×53 Å

Foldseek 3Di:
DDDDVVVPPPFDCVLFWDQDPVVRDIHGDPCNVVCVGPVSVVVCVVVVHDSVVVSVVVVVVVVVVVVVVVVCVVVVVVPDDPPPD

Secondary structure (DSSP, 8-state):
-PPPGGG-----GGGTEEEETTTTEEEE-HHHHTT--HHHHHHHHHHT--HHHHHHHHHHHHHHHHHHHHHHHH-GGGS------

Sequence (85 aa):
MFVNESDLDTPNLNDLMMFDASNDRIEPTDLLDMGQSELIGRIVNRWGVSIDELLLNIKMRAQIKGIIAEAVRTRPELVEGDMVG